Protein AF-A0A2V6AB63-F1 (afdb_monomer_lite)

Foldseek 3Di:
DPDLLLVLVVVVQVAWDDDQQWIWHADPQAIKIFGVVCPPPPQAAEAEFLVVLLVQLQAFQVRDGDPPLNPSGRHHRHMYGYRDSVSVVSNSCSSPPPCSVVVSCVSVVNPPPPPPVVVVVPPPPDPDD

Sequence (129 aa):
MPNSIGRILEGTLTGPFYFGQILVRKTDDGLVLCHRDDHARKDLQTCRNAEEAVEIAKYDDAGNYRPLKTAPNVRRGWRLTLKTLEELKRALDYFYPGRLAVFAAWKSGKLQTTPLRETLDRQSGSMML

Secondary structure (DSSP, 8-state):
---HHHHHHHHHTTS-EEETTEEEEEETTEEEEEEGGGTT-S--EEE-STTHHHHHHHB-TTS-B-S-TTSS----SEEEEESSHHHHHHHHHHHSTTHHHHHHHHHTT------GGGTGGG-------

Radius of gyration: 17.45 Å; chains: 1; bounding box: 32×50×47 Å

Structure (mmCIF, N/CA/C/O backbone):
data_AF-A0A2V6AB63-F1
#
_entry.id   AF-A0A2V6AB63-F1
#
loop_
_atom_site.group_PDB
_atom_site.id
_atom_site.type_symbol
_atom_site.label_atom_id
_atom_site.label_alt_id
_atom_site.label_comp_id
_atom_site.label_asym_id
_atom_site.label_entity_id
_atom_site.label_seq_id
_atom_site.pdbx_PDB_ins_code
_atom_site.Cartn_x
_atom_site.Cartn_y
_atom_site.Cartn_z
_atom_site.occupancy
_atom_site.B_iso_or_equiv
_atom_site.auth_seq_id
_atom_site.auth_comp_id
_atom_site.auth_asym_id
_atom_site.auth_atom_id
_atom_site.pdbx_PDB_model_num
ATOM 1 N N . MET A 1 1 ? -4.955 16.578 17.740 1.00 40.66 1 MET A N 1
ATOM 2 C CA . MET A 1 1 ? -6.154 16.209 16.953 1.00 40.66 1 MET A CA 1
ATOM 3 C C . MET A 1 1 ? -5.687 15.502 15.692 1.00 40.66 1 MET A C 1
ATOM 5 O O . MET A 1 1 ? -4.763 16.024 15.080 1.00 40.66 1 MET A O 1
ATOM 9 N N . PRO A 1 2 ? -6.217 14.328 15.312 1.00 50.28 2 PRO A N 1
ATOM 10 C CA . PRO A 1 2 ? -5.787 13.693 14.073 1.00 50.28 2 PRO A CA 1
ATOM 11 C C . PRO A 1 2 ? -6.178 14.589 12.889 1.00 50.28 2 PRO A C 1
ATOM 13 O O . PRO A 1 2 ? -7.348 14.934 12.730 1.00 50.28 2 PRO A O 1
ATOM 16 N N . ASN A 1 3 ? -5.191 14.984 12.074 1.00 66.06 3 ASN A N 1
ATOM 17 C CA . ASN A 1 3 ? -5.410 15.686 10.804 1.00 66.06 3 ASN A CA 1
ATOM 18 C C . ASN A 1 3 ? -6.488 14.955 9.988 1.00 66.06 3 ASN A C 1
ATOM 20 O O . ASN A 1 3 ? -6.536 13.725 10.019 1.00 66.06 3 ASN A O 1
ATOM 24 N N . SER A 1 4 ? -7.312 15.677 9.219 1.00 76.56 4 SER A N 1
ATOM 25 C CA . SER A 1 4 ? -8.462 15.132 8.467 1.00 76.56 4 SER A CA 1
ATOM 26 C C . SER A 1 4 ? -8.155 13.855 7.664 1.00 76.56 4 SER A C 1
ATOM 28 O O . SER A 1 4 ? -9.011 12.985 7.531 1.00 76.56 4 SER A O 1
ATOM 30 N N . ILE A 1 5 ? -6.914 13.701 7.189 1.00 79.06 5 ILE A N 1
ATOM 31 C CA . ILE A 1 5 ? -6.410 12.510 6.484 1.00 79.06 5 ILE A CA 1
ATOM 32 C C . ILE A 1 5 ? -6.399 11.261 7.381 1.00 79.06 5 ILE A C 1
ATOM 34 O O . ILE A 1 5 ? -6.774 10.183 6.932 1.00 79.06 5 ILE A O 1
ATOM 38 N N . GLY A 1 6 ? -5.997 11.386 8.650 1.00 81.62 6 GLY A N 1
ATOM 39 C CA . GLY A 1 6 ? -5.964 10.269 9.598 1.00 81.62 6 GLY A CA 1
ATOM 40 C C . GLY A 1 6 ? -7.342 9.658 9.815 1.00 81.62 6 GLY A C 1
ATOM 41 O O . GLY A 1 6 ? -7.503 8.454 9.662 1.00 81.62 6 GLY A O 1
ATOM 42 N N . ARG A 1 7 ? -8.355 10.497 10.040 1.00 83.19 7 ARG A N 1
ATOM 43 C CA . ARG A 1 7 ? -9.740 10.043 10.218 1.00 83.19 7 ARG A CA 1
ATOM 44 C C . ARG A 1 7 ? -10.290 9.326 8.978 1.00 83.19 7 ARG A C 1
ATOM 46 O O . ARG A 1 7 ? -11.042 8.365 9.101 1.00 83.19 7 ARG A O 1
ATOM 53 N N . ILE A 1 8 ? -9.905 9.772 7.780 1.00 83.31 8 ILE A N 1
ATOM 54 C CA . ILE A 1 8 ? -10.305 9.124 6.520 1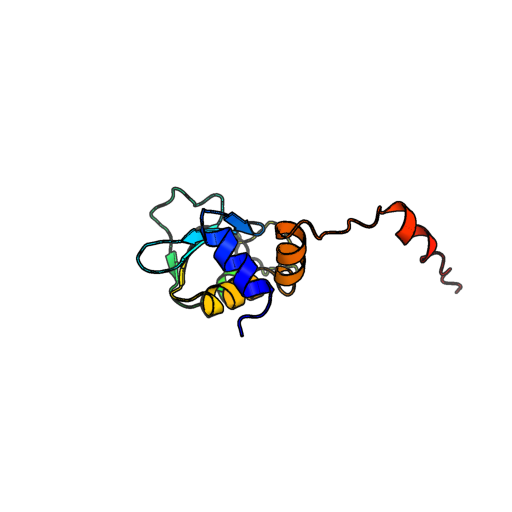.00 83.31 8 ILE A CA 1
ATOM 55 C C . ILE A 1 8 ? -9.629 7.759 6.369 1.00 83.31 8 ILE A C 1
ATOM 57 O O . ILE A 1 8 ? -10.284 6.793 5.977 1.00 83.31 8 ILE A O 1
ATOM 61 N N . LEU A 1 9 ? -8.340 7.657 6.702 1.00 82.94 9 LEU A N 1
ATOM 62 C CA . LEU A 1 9 ? -7.633 6.377 6.689 1.00 82.94 9 LEU A CA 1
ATOM 63 C C . LEU A 1 9 ? -8.232 5.402 7.708 1.00 82.94 9 LEU A C 1
ATOM 65 O O . LEU A 1 9 ? -8.508 4.265 7.345 1.00 82.94 9 LEU A O 1
ATOM 69 N N . GLU A 1 10 ? -8.518 5.848 8.933 1.00 84.12 10 GLU A N 1
ATOM 70 C CA . GLU A 1 10 ? -9.205 5.031 9.945 1.00 84.12 10 GLU A CA 1
ATOM 71 C C . GLU A 1 10 ? -10.563 4.526 9.456 1.00 84.12 10 GLU A C 1
ATOM 73 O O . GLU A 1 10 ? -10.848 3.337 9.573 1.00 84.12 10 GLU A O 1
ATOM 78 N N . GLY A 1 11 ? -11.374 5.396 8.846 1.00 82.81 11 GLY A N 1
ATOM 79 C CA . GLY A 1 11 ? -12.656 4.995 8.264 1.00 82.81 11 GLY A CA 1
ATOM 80 C C . GLY A 1 11 ? -12.504 3.995 7.112 1.00 82.81 11 GLY A C 1
ATOM 81 O O . GLY A 1 11 ? -13.314 3.080 6.971 1.00 82.81 11 GLY A O 1
ATOM 82 N N . THR A 1 12 ? -11.441 4.120 6.314 1.00 82.31 12 THR A N 1
ATOM 83 C CA . THR A 1 12 ? -11.158 3.203 5.197 1.00 82.31 12 THR A CA 1
ATOM 84 C C . THR A 1 12 ? -10.655 1.839 5.690 1.00 82.31 12 THR A C 1
ATOM 86 O O . THR A 1 12 ? -10.920 0.827 5.050 1.00 82.31 12 THR A O 1
ATOM 89 N N . LEU A 1 13 ? -9.999 1.787 6.854 1.00 86.19 13 LEU A N 1
ATOM 90 C CA . LEU A 1 13 ? -9.503 0.561 7.495 1.00 86.19 13 LEU A CA 1
ATOM 91 C C . LEU A 1 13 ? -10.603 -0.329 8.103 1.00 86.19 13 LEU A C 1
ATOM 93 O O . LEU A 1 13 ? -10.292 -1.341 8.731 1.00 86.19 13 LEU A O 1
ATOM 97 N N . THR A 1 14 ? -11.878 0.014 7.903 1.00 85.19 14 THR A N 1
ATOM 98 C CA . THR A 1 14 ? -13.016 -0.893 8.140 1.00 85.19 14 THR A CA 1
ATOM 99 C C . THR A 1 14 ? -12.991 -2.111 7.212 1.00 85.19 14 THR A C 1
ATOM 101 O O . THR A 1 14 ? -13.558 -3.147 7.547 1.00 85.19 14 THR A O 1
ATOM 104 N N . GLY A 1 15 ? -12.287 -2.017 6.080 1.00 86.69 15 GLY A N 1
ATOM 105 C CA . GLY A 1 15 ? -12.029 -3.125 5.169 1.00 86.69 15 GLY A CA 1
ATOM 106 C C . GLY A 1 15 ? -10.666 -3.009 4.475 1.00 86.69 15 GLY A C 1
ATOM 107 O O . GLY A 1 15 ? -9.935 -2.035 4.674 1.00 86.69 15 GLY A O 1
ATOM 108 N N . PRO A 1 16 ? -10.290 -4.008 3.657 1.00 90.94 16 PRO A N 1
ATOM 109 C CA . PRO A 1 16 ? -9.121 -3.900 2.796 1.00 90.94 16 PRO A CA 1
ATOM 110 C C . PRO A 1 16 ? -9.314 -2.774 1.775 1.00 90.94 16 PRO A C 1
ATOM 112 O O . PRO A 1 16 ? -10.396 -2.619 1.205 1.00 90.94 16 PRO A O 1
ATOM 115 N N . PHE A 1 17 ? -8.259 -2.014 1.490 1.00 91.81 17 PHE A N 1
ATOM 116 C CA . PHE A 1 17 ? -8.296 -1.001 0.437 1.00 91.81 17 PHE A CA 1
ATOM 117 C C . PHE A 1 17 ? -7.008 -0.964 -0.373 1.00 91.81 17 PHE A C 1
ATOM 119 O O . PHE A 1 17 ? -5.952 -1.410 0.071 1.00 91.81 17 PHE A O 1
ATOM 126 N N . TYR A 1 18 ? -7.109 -0.389 -1.569 1.00 91.69 18 TYR A N 1
ATOM 127 C CA . TYR A 1 18 ? -5.981 -0.204 -2.468 1.00 91.69 18 TYR A CA 1
ATOM 128 C C . TYR A 1 18 ? -5.561 1.260 -2.528 1.00 91.69 18 TYR A C 1
ATOM 130 O O . TYR A 1 18 ? -6.399 2.165 -2.582 1.00 91.69 18 TYR A O 1
ATOM 138 N N . PHE A 1 19 ? -4.253 1.474 -2.572 1.00 90.81 19 PHE A N 1
ATOM 139 C CA . PHE A 1 19 ? -3.619 2.758 -2.820 1.00 90.81 19 PHE A CA 1
ATOM 140 C C . PHE A 1 19 ? -2.564 2.556 -3.909 1.00 90.81 19 PHE A C 1
ATOM 142 O O . PHE A 1 19 ? -1.472 2.049 -3.657 1.00 90.81 19 PHE A O 1
ATOM 149 N N . GLY A 1 20 ? -2.934 2.857 -5.156 1.00 90.44 20 GLY A N 1
ATOM 150 C CA . GLY A 1 20 ? -2.128 2.486 -6.319 1.00 90.44 20 GLY A CA 1
ATOM 151 C C . GLY A 1 20 ? -1.963 0.966 -6.420 1.00 90.44 20 GLY A C 1
ATOM 152 O O . GLY A 1 20 ? -2.944 0.231 -6.538 1.00 90.44 20 GLY A O 1
ATOM 153 N N . GLN A 1 21 ? -0.717 0.495 -6.369 1.00 94.31 21 GLN A N 1
ATOM 154 C CA . GLN A 1 21 ? -0.379 -0.932 -6.379 1.00 94.31 21 GLN A CA 1
ATOM 155 C C . GLN A 1 21 ? -0.330 -1.567 -4.988 1.00 94.31 21 GLN A C 1
ATOM 157 O O . GLN A 1 21 ? -0.063 -2.761 -4.881 1.00 94.31 21 GLN A O 1
ATOM 162 N N . ILE A 1 22 ? -0.578 -0.800 -3.927 1.00 95.75 22 ILE A N 1
ATOM 163 C CA . ILE A 1 22 ? -0.454 -1.281 -2.554 1.00 95.75 22 ILE A CA 1
ATOM 164 C C . ILE A 1 22 ? -1.820 -1.696 -2.026 1.00 95.75 22 ILE A C 1
ATOM 166 O O . ILE A 1 22 ? -2.754 -0.893 -2.007 1.00 95.75 22 ILE A O 1
ATOM 170 N N . LEU A 1 23 ? -1.932 -2.944 -1.583 1.00 95.69 23 LEU A N 1
ATOM 171 C CA . LEU A 1 23 ? -3.056 -3.431 -0.793 1.00 95.69 23 LEU A CA 1
ATOM 172 C C . LEU A 1 23 ? -2.753 -3.186 0.683 1.00 95.69 23 LEU A C 1
ATOM 174 O O . LEU A 1 23 ? -1.731 -3.650 1.184 1.00 95.69 23 LEU A O 1
ATOM 178 N N . VAL A 1 24 ? -3.662 -2.505 1.374 1.00 95.56 24 VAL A N 1
ATOM 179 C CA . VAL A 1 24 ? -3.601 -2.243 2.814 1.00 95.56 24 VAL A CA 1
ATOM 180 C C . VAL A 1 24 ? -4.706 -3.025 3.514 1.00 95.56 24 VAL A C 1
ATOM 182 O O . VAL A 1 24 ? -5.864 -3.005 3.089 1.00 95.56 24 VAL A O 1
ATOM 185 N N . ARG A 1 25 ? -4.354 -3.715 4.600 1.00 94.00 25 ARG A N 1
ATOM 186 C CA . ARG A 1 25 ? -5.271 -4.524 5.407 1.00 94.00 25 ARG A CA 1
ATOM 187 C C . ARG A 1 25 ? -5.053 -4.262 6.886 1.00 94.00 25 ARG A C 1
ATOM 189 O O . ARG A 1 25 ? -3.914 -4.207 7.339 1.00 94.00 25 ARG A O 1
ATOM 196 N N . LYS A 1 26 ? -6.145 -4.175 7.640 1.00 93.56 26 LYS A N 1
ATOM 197 C CA . LYS A 1 26 ? -6.097 -4.246 9.100 1.00 93.56 26 LYS A CA 1
ATOM 198 C C . LYS A 1 26 ? -6.034 -5.706 9.543 1.00 93.56 26 LYS A C 1
ATOM 200 O O . LYS A 1 26 ? -6.695 -6.561 8.953 1.00 93.56 26 LYS A O 1
ATOM 205 N N . THR A 1 27 ? -5.221 -5.978 10.550 1.00 90.94 27 THR A N 1
ATOM 206 C CA . THR A 1 27 ? -5.120 -7.264 11.244 1.00 90.94 27 THR A CA 1
ATOM 207 C C . THR A 1 27 ? -5.259 -7.031 12.746 1.00 90.94 27 THR A C 1
ATOM 209 O O . THR A 1 27 ? -5.236 -5.886 13.204 1.00 90.94 27 THR A O 1
ATOM 212 N N . ASP A 1 28 ? -5.388 -8.106 13.521 1.00 88.88 28 ASP A N 1
ATOM 213 C CA . ASP A 1 28 ? -5.504 -8.011 14.985 1.00 88.88 28 ASP A CA 1
ATOM 214 C C . ASP A 1 28 ? -4.256 -7.381 15.625 1.00 88.88 28 ASP A C 1
ATOM 216 O O . ASP A 1 28 ? -4.346 -6.693 16.636 1.00 88.88 28 ASP A O 1
ATOM 220 N N . ASP A 1 29 ? -3.098 -7.564 14.986 1.00 89.06 29 ASP A N 1
ATOM 221 C CA . ASP A 1 29 ? -1.788 -7.108 15.461 1.00 89.06 29 ASP A CA 1
ATOM 222 C C . ASP A 1 29 ? -1.261 -5.860 14.709 1.00 89.06 29 ASP A C 1
ATOM 224 O O . ASP A 1 29 ? -0.062 -5.556 14.727 1.00 89.06 29 ASP A O 1
ATOM 228 N N . GLY A 1 30 ? -2.151 -5.144 14.008 1.00 93.19 30 GLY A N 1
ATOM 229 C CA . GLY A 1 30 ? -1.850 -3.869 13.353 1.00 93.19 30 GLY A CA 1
ATOM 230 C C . GLY A 1 30 ? -2.308 -3.781 11.896 1.00 93.19 30 GLY A C 1
ATOM 231 O O . GLY A 1 30 ? -3.489 -3.919 11.571 1.00 93.19 30 GLY A O 1
ATOM 232 N N . LEU A 1 31 ? -1.371 -3.442 11.013 1.00 95.31 31 LEU A N 1
ATOM 233 C CA . LEU A 1 31 ? -1.605 -3.124 9.608 1.00 95.31 31 LEU A CA 1
ATOM 234 C C . LEU A 1 31 ? -0.624 -3.897 8.733 1.00 95.31 31 LEU A C 1
ATOM 236 O O . LEU A 1 31 ? 0.568 -3.965 9.022 1.00 95.31 31 LEU A O 1
ATOM 240 N N . VAL A 1 32 ? -1.120 -4.459 7.638 1.00 95.88 32 VAL A N 1
ATOM 241 C CA . VAL A 1 32 ? -0.314 -5.212 6.676 1.00 95.88 32 VAL A CA 1
ATOM 242 C C . VAL A 1 32 ? -0.470 -4.601 5.295 1.00 95.88 32 VAL A C 1
ATOM 244 O O . VAL A 1 32 ? -1.587 -4.397 4.815 1.00 95.88 32 VAL A O 1
ATOM 247 N N . LEU A 1 33 ? 0.666 -4.326 4.662 1.00 96.75 33 LEU A N 1
ATOM 248 C CA . LEU A 1 33 ? 0.771 -3.843 3.297 1.00 96.75 33 LEU A CA 1
ATOM 249 C C . LEU A 1 33 ? 1.484 -4.888 2.440 1.00 96.75 33 LEU A C 1
ATOM 251 O O . LEU A 1 33 ? 2.437 -5.528 2.882 1.00 96.75 33 LEU A O 1
ATOM 255 N N . CYS A 1 34 ? 1.033 -5.043 1.205 1.00 96.69 34 CYS A N 1
ATOM 256 C CA . CYS A 1 34 ? 1.707 -5.845 0.187 1.00 96.69 34 CYS A CA 1
ATOM 257 C C . CYS A 1 34 ? 1.383 -5.288 -1.199 1.00 96.69 34 CYS A C 1
ATOM 259 O O . CYS A 1 34 ? 0.485 -4.450 -1.349 1.00 96.69 34 CYS A O 1
ATOM 261 N N . HIS A 1 35 ? 2.087 -5.762 -2.223 1.00 95.88 35 HIS A N 1
ATOM 262 C CA . HIS A 1 35 ? 1.657 -5.514 -3.591 1.00 95.88 35 HIS A CA 1
ATOM 263 C C . HIS A 1 35 ? 0.274 -6.154 -3.821 1.00 95.88 35 HIS A C 1
ATOM 265 O O . HIS A 1 35 ? 0.008 -7.262 -3.357 1.00 95.88 35 HIS A O 1
ATOM 271 N N . ARG A 1 36 ? -0.623 -5.483 -4.551 1.00 94.94 36 ARG A N 1
ATOM 272 C CA . ARG A 1 36 ? -2.002 -5.954 -4.798 1.00 94.94 36 ARG A CA 1
ATOM 273 C C . ARG A 1 36 ? -2.066 -7.357 -5.419 1.00 94.94 36 ARG A C 1
ATOM 275 O O . ARG A 1 36 ? -2.956 -8.140 -5.100 1.00 94.94 36 ARG A O 1
ATOM 282 N N . ASP A 1 37 ? -1.081 -7.677 -6.254 1.00 94.31 37 ASP A N 1
ATOM 283 C CA . ASP A 1 37 ? -0.975 -8.973 -6.937 1.00 94.31 37 ASP A CA 1
ATOM 284 C C . ASP A 1 37 ? -0.398 -10.077 -6.023 1.00 94.31 37 ASP A C 1
ATOM 286 O O . ASP A 1 37 ? -0.517 -11.253 -6.342 1.00 94.31 37 ASP A O 1
ATOM 290 N N . ASP A 1 38 ? 0.158 -9.727 -4.856 1.00 94.62 38 ASP A N 1
ATOM 291 C CA . ASP A 1 38 ? 0.736 -10.670 -3.885 1.00 94.62 38 ASP A CA 1
ATOM 292 C C . ASP A 1 38 ? -0.228 -11.030 -2.740 1.00 94.62 38 ASP A C 1
ATOM 294 O O . ASP A 1 38 ? 0.160 -11.708 -1.789 1.00 94.62 38 ASP A O 1
ATOM 298 N N . HIS A 1 39 ? -1.497 -10.609 -2.803 1.00 90.62 39 HIS A N 1
ATOM 299 C CA . HIS A 1 39 ? -2.450 -10.744 -1.690 1.00 90.62 39 HIS A CA 1
ATOM 300 C C . HIS A 1 39 ? -2.632 -12.184 -1.163 1.00 90.62 39 HIS A C 1
ATOM 302 O O . HIS A 1 39 ? -3.002 -12.362 -0.001 1.00 90.62 39 HIS A O 1
ATOM 308 N N . ALA A 1 40 ? -2.388 -13.198 -2.002 1.00 89.88 40 ALA A N 1
ATOM 309 C CA . ALA A 1 40 ? -2.491 -14.618 -1.663 1.00 89.88 40 ALA A CA 1
ATOM 310 C C . ALA A 1 40 ? -1.129 -15.308 -1.434 1.00 89.88 40 ALA A C 1
ATOM 312 O O . ALA A 1 40 ? -1.102 -16.458 -0.986 1.00 89.88 40 ALA A O 1
ATOM 313 N N . ARG A 1 41 ? 0.002 -14.638 -1.710 1.00 92.50 41 ARG A N 1
ATOM 314 C CA . ARG A 1 41 ? 1.340 -15.214 -1.498 1.00 92.50 41 ARG A CA 1
ATOM 315 C C . ARG A 1 41 ? 1.675 -15.310 -0.012 1.00 92.50 41 ARG A C 1
ATOM 317 O O . ARG A 1 41 ? 1.352 -14.435 0.799 1.00 92.50 41 ARG A O 1
ATOM 324 N N . LYS A 1 42 ? 2.363 -16.397 0.340 1.00 89.31 42 LYS A N 1
ATOM 325 C CA . LYS A 1 42 ? 2.831 -16.687 1.708 1.00 89.31 42 LYS A CA 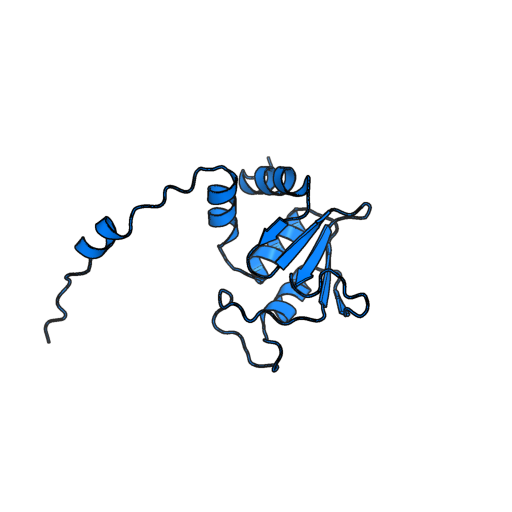1
ATOM 326 C C . LYS A 1 42 ? 4.347 -16.551 1.852 1.00 89.31 42 LYS A C 1
ATOM 328 O O . LYS A 1 42 ? 4.838 -16.367 2.957 1.00 89.31 42 LYS A O 1
ATOM 333 N N . ASP A 1 43 ? 5.063 -16.591 0.741 1.00 93.00 43 ASP A N 1
ATOM 334 C CA . ASP A 1 43 ? 6.515 -16.541 0.594 1.00 93.00 43 ASP A CA 1
ATOM 335 C C . ASP A 1 43 ? 7.005 -15.108 0.318 1.00 93.00 43 ASP A C 1
ATOM 337 O O . ASP A 1 43 ? 7.695 -14.836 -0.660 1.00 93.00 43 ASP A O 1
ATOM 341 N N . LEU A 1 44 ? 6.594 -14.164 1.170 1.00 94.06 44 LEU A N 1
ATOM 342 C CA . LEU A 1 44 ? 6.938 -12.747 1.034 1.00 94.06 44 LEU A CA 1
ATOM 343 C C . LEU A 1 44 ? 8.016 -12.348 2.043 1.00 94.06 44 LEU A C 1
ATOM 345 O O . LEU A 1 44 ? 7.931 -12.699 3.224 1.00 94.06 44 LEU A O 1
ATOM 349 N N . GLN A 1 45 ? 8.986 -11.546 1.603 1.00 93.88 45 GLN A N 1
ATOM 350 C CA . GLN A 1 45 ? 9.954 -10.926 2.502 1.00 93.88 45 GLN A CA 1
ATOM 351 C C . GLN A 1 45 ? 9.217 -10.006 3.480 1.00 93.88 45 GLN A C 1
ATOM 353 O O . GLN A 1 45 ? 8.488 -9.106 3.064 1.00 93.88 45 GLN A O 1
ATOM 358 N N . THR A 1 46 ? 9.395 -10.240 4.781 1.00 94.06 46 THR A N 1
ATOM 359 C CA . THR A 1 46 ? 8.709 -9.468 5.822 1.00 94.06 46 THR A CA 1
ATOM 360 C C . THR A 1 46 ? 9.555 -8.280 6.261 1.00 94.06 46 THR A C 1
ATOM 362 O O . THR A 1 46 ? 10.631 -8.462 6.822 1.00 94.06 46 THR A O 1
ATOM 365 N N . CYS A 1 47 ? 9.014 -7.087 6.055 1.00 94.50 47 CYS A N 1
ATOM 366 C CA . CYS A 1 47 ? 9.511 -5.806 6.540 1.00 94.50 47 CYS A CA 1
ATOM 367 C C . CYS A 1 47 ? 8.655 -5.359 7.730 1.00 94.50 47 CYS A C 1
ATOM 369 O O . CYS A 1 47 ? 7.447 -5.617 7.759 1.00 94.50 47 CYS A O 1
ATOM 371 N N . ARG A 1 48 ? 9.257 -4.703 8.721 1.00 93.25 48 ARG A N 1
ATOM 372 C CA . ARG A 1 48 ? 8.595 -4.383 10.001 1.00 93.25 48 ARG A CA 1
ATOM 373 C C . ARG A 1 48 ? 8.618 -2.906 10.372 1.00 93.25 48 ARG A C 1
ATOM 375 O O . ARG A 1 48 ? 8.009 -2.546 11.373 1.00 93.25 48 ARG A O 1
ATOM 382 N N . ASN A 1 49 ? 9.303 -2.065 9.605 1.00 91.19 49 ASN A N 1
ATOM 383 C CA . ASN A 1 49 ? 9.346 -0.624 9.844 1.00 91.19 49 ASN A CA 1
ATOM 384 C C . ASN A 1 49 ? 8.895 0.161 8.603 1.00 91.19 49 ASN A C 1
ATOM 386 O O . ASN A 1 49 ? 8.981 -0.317 7.472 1.00 91.19 49 ASN A O 1
ATOM 390 N N . ALA A 1 50 ? 8.370 1.367 8.809 1.00 91.88 50 ALA A N 1
ATOM 391 C CA . ALA A 1 50 ? 7.865 2.184 7.709 1.00 91.88 50 ALA A CA 1
ATOM 392 C C . ALA A 1 50 ? 8.986 2.607 6.746 1.00 91.88 50 ALA A C 1
ATOM 394 O O . ALA A 1 50 ? 8.744 2.766 5.553 1.00 91.88 50 ALA A O 1
ATOM 395 N N . GLU A 1 51 ? 10.206 2.762 7.249 1.00 92.81 51 GLU A N 1
ATOM 396 C CA . GLU A 1 51 ? 11.389 3.208 6.517 1.00 92.81 51 GLU A CA 1
ATOM 397 C C . GLU A 1 51 ? 11.837 2.186 5.457 1.00 92.81 51 GLU A C 1
ATOM 399 O O . GLU A 1 51 ? 12.311 2.569 4.390 1.00 92.81 51 GLU A O 1
ATOM 404 N N . GLU A 1 52 ? 11.590 0.892 5.670 1.00 92.00 52 GLU A N 1
ATOM 405 C CA . GLU A 1 52 ? 11.806 -0.172 4.684 1.00 92.00 52 GLU A CA 1
ATOM 406 C C . GLU A 1 52 ? 10.952 0.032 3.420 1.00 92.00 52 GLU A C 1
ATOM 408 O O . GLU A 1 52 ? 11.332 -0.423 2.337 1.00 92.00 52 GLU A O 1
ATOM 413 N N . ALA A 1 53 ? 9.843 0.780 3.505 1.00 91.62 53 ALA A N 1
ATOM 414 C CA . ALA A 1 53 ? 9.067 1.173 2.331 1.00 91.62 53 ALA A CA 1
ATOM 415 C C . ALA A 1 53 ? 9.882 2.027 1.348 1.00 91.62 53 ALA A C 1
ATOM 417 O O . ALA A 1 53 ? 9.629 1.955 0.146 1.00 91.62 53 ALA A O 1
ATOM 418 N N . VAL A 1 54 ? 10.881 2.786 1.819 1.00 89.94 54 VAL A N 1
ATOM 419 C CA . VAL A 1 54 ? 11.778 3.572 0.955 1.00 89.94 54 VAL A CA 1
ATOM 420 C C . VAL A 1 54 ? 12.548 2.648 0.021 1.00 89.94 54 VAL A C 1
ATOM 422 O O . VAL A 1 54 ? 12.536 2.855 -1.192 1.00 89.94 54 VAL A O 1
ATOM 425 N N . GLU A 1 55 ? 13.157 1.593 0.565 1.00 88.56 55 GLU A N 1
ATOM 426 C CA . GLU A 1 55 ? 13.921 0.622 -0.223 1.00 88.56 55 GLU A CA 1
ATOM 427 C C . GLU A 1 55 ? 13.010 -0.205 -1.136 1.00 88.56 55 GLU A C 1
ATOM 429 O O . GLU A 1 55 ? 13.376 -0.497 -2.275 1.00 88.56 55 GLU A O 1
ATOM 434 N N . ILE A 1 56 ? 11.782 -0.507 -0.698 1.00 91.06 56 ILE A N 1
ATOM 435 C CA . ILE A 1 56 ? 10.785 -1.154 -1.559 1.00 91.06 56 ILE A CA 1
ATOM 436 C C . ILE A 1 56 ? 10.373 -0.245 -2.722 1.00 91.06 56 ILE A C 1
ATOM 438 O O . ILE A 1 56 ? 10.266 -0.699 -3.858 1.00 91.06 56 ILE A O 1
ATOM 442 N N . ALA A 1 57 ? 10.160 1.043 -2.469 1.00 89.94 57 ALA A N 1
ATOM 443 C CA . ALA A 1 57 ? 9.768 2.002 -3.492 1.00 89.94 57 ALA A CA 1
ATOM 444 C C . ALA A 1 57 ? 10.930 2.379 -4.427 1.00 89.94 57 ALA A C 1
ATOM 446 O O . ALA A 1 57 ? 10.695 2.963 -5.493 1.00 89.94 57 ALA A O 1
ATOM 447 N N . LYS A 1 58 ? 12.179 2.100 -4.035 1.00 89.94 58 LYS A N 1
ATOM 448 C CA . LYS A 1 58 ? 13.401 2.516 -4.730 1.00 89.94 58 LYS A CA 1
ATOM 449 C C . LYS A 1 58 ? 13.589 1.836 -6.077 1.00 89.94 58 LYS A C 1
ATOM 451 O O . LYS A 1 58 ? 13.892 2.540 -7.039 1.00 89.94 58 LYS A O 1
ATOM 456 N N . TYR A 1 59 ? 13.346 0.532 -6.139 1.00 88.88 59 TYR A N 1
ATOM 457 C CA . TYR A 1 59 ? 13.613 -0.303 -7.308 1.00 88.88 59 TYR A CA 1
ATOM 458 C C . TYR A 1 59 ? 12.351 -1.018 -7.805 1.00 88.88 59 TYR A C 1
ATOM 460 O O . TYR A 1 59 ? 11.406 -1.222 -7.041 1.00 88.88 59 TYR A O 1
ATOM 468 N N . ASP A 1 60 ? 12.319 -1.357 -9.092 1.00 89.19 60 ASP A N 1
ATOM 469 C CA . ASP A 1 60 ? 11.300 -2.234 -9.677 1.00 89.19 60 ASP A CA 1
ATOM 470 C C . ASP A 1 60 ? 11.683 -3.723 -9.551 1.00 89.19 60 ASP A C 1
ATOM 472 O O . ASP A 1 6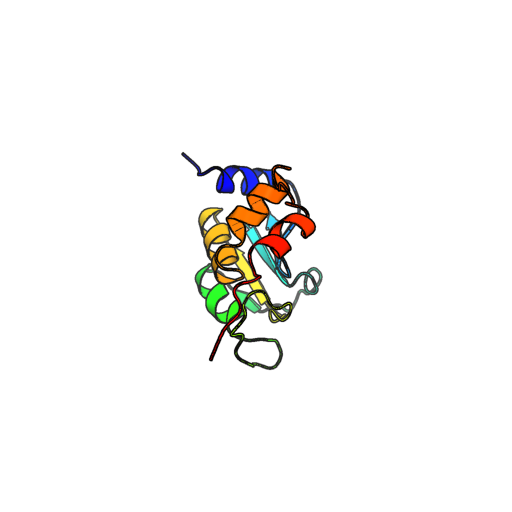0 ? 12.695 -4.068 -8.936 1.00 89.19 60 ASP A O 1
ATOM 476 N N . ASP A 1 61 ? 10.860 -4.613 -10.113 1.00 87.69 61 ASP A N 1
ATOM 477 C CA . ASP A 1 61 ? 11.097 -6.067 -10.092 1.00 87.69 61 ASP A CA 1
ATOM 478 C C . ASP A 1 61 ? 12.380 -6.493 -10.826 1.00 87.69 61 ASP A C 1
ATOM 480 O O . ASP A 1 61 ? 12.947 -7.536 -10.507 1.00 87.69 61 ASP A O 1
ATOM 484 N N . ALA A 1 62 ? 12.860 -5.698 -11.785 1.00 87.50 62 ALA A N 1
ATOM 485 C CA . ALA A 1 62 ? 14.105 -5.954 -12.505 1.00 87.50 62 ALA A CA 1
ATOM 486 C C . ALA A 1 62 ? 15.330 -5.338 -11.799 1.00 87.50 62 ALA A C 1
ATOM 488 O O . ALA A 1 62 ? 16.449 -5.452 -12.295 1.00 87.50 62 ALA A O 1
ATOM 489 N N . GLY A 1 63 ? 15.136 -4.691 -10.643 1.00 86.75 63 GLY A N 1
ATOM 490 C CA . GLY A 1 63 ? 16.192 -4.003 -9.903 1.00 86.75 63 GLY A CA 1
ATOM 491 C C . GLY A 1 63 ? 16.538 -2.619 -10.456 1.00 86.75 63 GLY A C 1
ATOM 492 O O . GLY A 1 63 ? 17.484 -1.995 -9.974 1.00 86.75 63 GLY A O 1
ATOM 493 N N . ASN A 1 64 ? 15.782 -2.097 -11.427 1.00 89.00 64 ASN A N 1
ATOM 494 C CA . ASN A 1 64 ? 16.024 -0.761 -11.961 1.00 89.00 64 ASN A CA 1
ATOM 495 C C . ASN A 1 64 ? 15.533 0.297 -10.980 1.00 89.00 64 ASN A C 1
ATOM 497 O O . ASN A 1 64 ? 14.462 0.175 -10.379 1.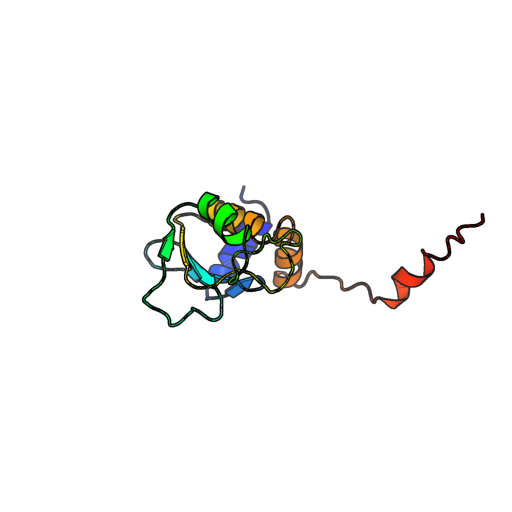00 89.00 64 ASN A O 1
ATOM 501 N N . TYR A 1 65 ? 16.298 1.379 -10.843 1.00 88.56 65 TYR A N 1
ATOM 502 C CA . TYR A 1 65 ? 15.872 2.512 -10.035 1.00 88.56 65 TYR A CA 1
ATOM 503 C C . TYR A 1 65 ? 14.584 3.122 -10.600 1.00 88.56 65 TYR A C 1
ATOM 505 O O . TYR A 1 65 ? 14.458 3.346 -11.802 1.00 88.56 65 TYR A O 1
ATOM 513 N N . ARG A 1 66 ? 13.633 3.428 -9.715 1.00 89.62 66 ARG A N 1
ATOM 514 C CA . ARG A 1 66 ? 12.355 4.065 -10.047 1.00 89.62 66 ARG A CA 1
ATOM 515 C C . ARG A 1 66 ? 12.456 5.577 -9.826 1.00 89.62 66 ARG A C 1
ATOM 517 O O . ARG A 1 66 ? 12.195 6.016 -8.699 1.00 89.62 66 ARG A O 1
ATOM 524 N N . PRO A 1 67 ? 12.784 6.392 -10.849 1.00 84.56 67 PRO A N 1
ATOM 525 C CA . PRO A 1 67 ? 12.775 7.848 -10.711 1.00 84.56 67 PRO A CA 1
ATOM 526 C C . PRO A 1 67 ? 11.351 8.374 -10.501 1.00 84.56 67 PRO A C 1
ATOM 528 O O . PRO A 1 67 ? 11.134 9.289 -9.712 1.00 84.56 67 PRO A O 1
ATOM 531 N N . LEU A 1 68 ? 10.363 7.746 -11.148 1.00 85.25 68 LEU A N 1
ATOM 532 C CA . LEU A 1 68 ? 8.957 8.108 -11.029 1.00 85.25 68 LEU A CA 1
ATOM 533 C C . LEU A 1 68 ? 8.220 7.135 -10.104 1.00 85.25 68 LEU A C 1
ATOM 535 O O . LEU A 1 68 ? 7.808 6.052 -10.515 1.00 85.25 68 LEU A O 1
ATOM 539 N N . LYS A 1 69 ? 7.997 7.538 -8.850 1.00 85.19 69 LYS A N 1
ATOM 54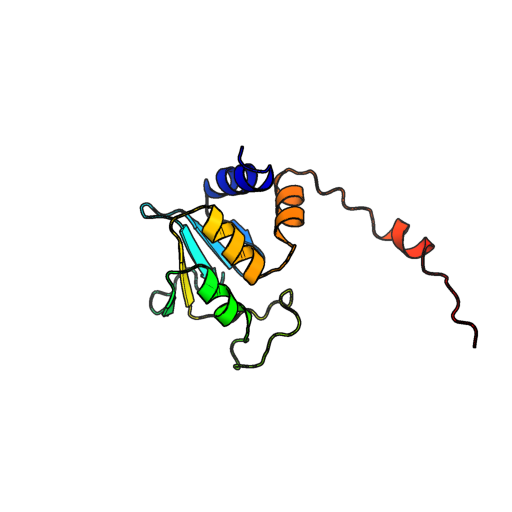0 C CA . LYS A 1 69 ? 7.325 6.689 -7.848 1.00 85.19 69 LYS A CA 1
ATOM 541 C C . LYS A 1 69 ? 5.856 6.403 -8.153 1.00 85.19 69 LYS A C 1
ATOM 543 O O . LYS A 1 69 ? 5.331 5.396 -7.694 1.00 85.19 69 LYS A O 1
ATOM 548 N N . THR A 1 70 ? 5.210 7.234 -8.968 1.00 82.44 70 THR A N 1
ATOM 549 C CA . THR A 1 70 ? 3.824 7.026 -9.411 1.00 82.44 70 THR A CA 1
ATOM 550 C C . THR A 1 70 ? 3.688 6.062 -10.587 1.00 82.44 70 THR A C 1
ATOM 552 O O . THR A 1 70 ? 2.561 5.725 -10.941 1.00 82.44 70 THR A O 1
ATOM 555 N N . ALA A 1 71 ? 4.790 5.621 -11.203 1.00 83.25 71 ALA A N 1
ATOM 556 C CA . ALA A 1 71 ? 4.730 4.609 -12.252 1.00 83.25 71 ALA A CA 1
ATOM 557 C C . ALA A 1 71 ? 4.241 3.263 -11.675 1.00 83.25 71 ALA A C 1
ATOM 559 O O . ALA A 1 71 ? 4.596 2.928 -10.536 1.00 83.25 71 ALA A O 1
ATOM 560 N N . PRO A 1 72 ? 3.443 2.482 -12.432 1.00 87.06 72 PRO A N 1
ATOM 561 C CA . PRO A 1 72 ? 2.842 1.232 -11.973 1.00 87.06 72 PRO A CA 1
ATOM 562 C C . PRO A 1 72 ? 3.838 0.054 -12.002 1.00 87.06 72 PRO A C 1
ATOM 564 O O . PRO A 1 72 ? 3.552 -1.014 -12.535 1.00 87.06 72 PRO A O 1
ATOM 567 N N . ASN A 1 73 ? 5.027 0.253 -11.441 1.00 88.62 73 ASN A N 1
ATOM 568 C CA . ASN A 1 73 ? 6.139 -0.696 -11.421 1.00 88.62 73 ASN A CA 1
ATOM 569 C C . ASN A 1 73 ? 6.741 -0.855 -10.014 1.00 88.62 73 ASN A C 1
ATOM 571 O O . ASN A 1 73 ? 7.949 -1.028 -9.868 1.00 88.62 73 ASN A O 1
ATOM 575 N N . VAL A 1 74 ? 5.924 -0.731 -8.964 1.00 90.75 74 VAL A N 1
ATOM 576 C CA . VAL A 1 74 ? 6.353 -1.111 -7.612 1.00 90.75 74 VAL A CA 1
ATOM 577 C C . VAL A 1 74 ? 6.672 -2.604 -7.608 1.00 90.75 74 VAL A C 1
ATOM 579 O O . VAL A 1 74 ? 5.856 -3.400 -8.070 1.00 90.75 74 VAL A O 1
ATOM 582 N N . ARG A 1 75 ? 7.844 -2.971 -7.078 1.00 92.81 75 ARG A N 1
ATOM 583 C CA . ARG A 1 75 ? 8.266 -4.371 -6.991 1.00 92.81 75 ARG A CA 1
ATOM 584 C C . ARG A 1 75 ? 7.295 -5.228 -6.172 1.00 92.81 75 ARG A C 1
ATOM 586 O O . ARG A 1 75 ? 6.587 -4.714 -5.304 1.00 92.81 75 ARG A O 1
ATOM 593 N N . ARG A 1 76 ? 7.292 -6.532 -6.413 1.00 93.75 76 ARG A N 1
ATOM 594 C CA . ARG A 1 76 ? 6.508 -7.570 -5.730 1.00 93.75 76 ARG A CA 1
ATOM 595 C C . ARG A 1 76 ? 7.369 -8.317 -4.703 1.00 93.75 76 ARG A C 1
ATOM 597 O O . ARG A 1 76 ? 8.538 -7.997 -4.499 1.00 93.75 76 ARG A O 1
ATOM 604 N N . GLY A 1 77 ? 6.797 -9.308 -4.024 1.00 94.50 77 GLY A N 1
ATOM 605 C CA . GLY A 1 77 ? 7.529 -10.236 -3.154 1.00 94.50 77 GLY A CA 1
ATOM 606 C C . GLY A 1 77 ? 7.777 -9.747 -1.725 1.00 94.50 77 GLY A C 1
ATOM 607 O O . GLY A 1 77 ? 8.564 -10.356 -1.004 1.00 94.50 77 GLY A O 1
ATOM 608 N N . TRP A 1 78 ? 7.109 -8.680 -1.285 1.00 95.62 78 TRP A N 1
ATOM 609 C CA . TRP A 1 78 ? 7.281 -8.111 0.053 1.00 95.62 78 TRP A CA 1
ATOM 610 C C . TRP A 1 78 ? 5.960 -8.003 0.814 1.00 95.62 78 TRP A C 1
ATOM 612 O O . TRP A 1 78 ? 4.870 -7.884 0.248 1.00 95.62 78 TRP A O 1
ATOM 622 N N . ARG A 1 79 ? 6.084 -8.015 2.137 1.00 96.25 79 ARG A N 1
ATOM 623 C CA . ARG A 1 79 ? 5.018 -7.764 3.098 1.00 96.25 79 ARG A CA 1
ATOM 624 C C . ARG A 1 79 ? 5.543 -6.799 4.143 1.00 96.25 79 ARG A C 1
ATOM 626 O O . ARG A 1 79 ? 6.503 -7.117 4.831 1.00 96.25 79 ARG A O 1
ATOM 633 N N . LEU A 1 80 ? 4.889 -5.659 4.299 1.00 96.19 80 LEU A N 1
ATOM 634 C CA . LEU A 1 80 ? 5.233 -4.675 5.314 1.00 96.19 80 LEU A CA 1
ATOM 635 C C . LEU A 1 80 ? 4.200 -4.716 6.443 1.00 96.19 80 LEU A C 1
ATOM 637 O O . LEU A 1 80 ? 3.008 -4.539 6.197 1.00 96.19 80 LEU A O 1
ATOM 641 N N . THR A 1 81 ? 4.649 -4.965 7.669 1.00 96.25 81 THR A N 1
ATOM 642 C CA . THR A 1 81 ? 3.801 -5.018 8.866 1.00 96.25 81 THR A CA 1
ATOM 643 C C . THR A 1 81 ? 4.057 -3.796 9.736 1.00 96.25 81 THR A C 1
ATOM 645 O O . THR A 1 81 ? 5.193 -3.581 10.147 1.00 96.25 81 THR A O 1
ATOM 648 N N . LEU A 1 82 ? 3.016 -3.024 10.035 1.00 95.94 82 LEU A N 1
ATOM 649 C CA . LEU A 1 82 ? 3.077 -1.772 10.793 1.00 95.94 82 LEU A CA 1
ATOM 650 C C . LEU A 1 82 ? 2.126 -1.843 11.991 1.00 95.94 82 LEU A C 1
ATOM 652 O O . LEU A 1 82 ? 1.120 -2.552 11.943 1.00 95.94 82 LEU A O 1
ATOM 656 N N . LYS A 1 83 ? 2.414 -1.104 13.063 1.00 94.44 83 LYS A N 1
ATOM 657 C CA . LYS A 1 83 ? 1.603 -1.111 14.292 1.00 94.44 83 LYS A CA 1
ATOM 658 C C . LYS A 1 83 ? 0.619 0.045 14.352 1.00 94.44 83 LYS A C 1
ATOM 660 O O . LYS A 1 83 ? -0.438 -0.076 14.965 1.00 94.44 83 LYS A O 1
ATOM 665 N N . THR A 1 84 ? 0.950 1.163 13.716 1.00 92.19 84 THR A N 1
ATOM 666 C CA . THR A 1 84 ? 0.235 2.424 13.906 1.00 92.19 84 THR A CA 1
ATOM 667 C C . THR A 1 84 ? -0.205 3.063 12.595 1.00 92.19 84 THR A C 1
ATOM 669 O O . THR A 1 84 ? 0.361 2.851 11.522 1.00 92.19 84 THR A O 1
ATOM 672 N N . LEU A 1 85 ? -1.225 3.916 12.693 1.00 90.81 85 LEU A N 1
ATOM 673 C CA . LEU A 1 85 ? -1.696 4.714 11.566 1.00 90.81 85 LEU A CA 1
ATOM 674 C C . LEU A 1 85 ? -0.642 5.719 11.074 1.00 90.81 85 LEU A C 1
ATOM 676 O O . LEU A 1 85 ? -0.593 6.031 9.886 1.00 90.81 85 LEU A O 1
ATOM 680 N N . GLU A 1 86 ? 0.191 6.235 11.976 1.00 91.69 86 GLU A N 1
ATOM 681 C CA . GLU A 1 86 ? 1.267 7.168 11.629 1.00 91.69 86 GLU A CA 1
ATOM 682 C C . GLU A 1 86 ? 2.344 6.484 10.783 1.00 91.69 86 GLU A C 1
ATOM 684 O O . GLU A 1 86 ? 2.773 7.040 9.772 1.00 91.69 86 GLU A O 1
ATOM 689 N N . GLU A 1 87 ? 2.710 5.246 11.121 1.00 93.94 87 GLU A N 1
ATOM 690 C CA . GLU A 1 87 ? 3.585 4.425 10.281 1.00 93.94 87 GLU A CA 1
ATOM 691 C C . GLU A 1 87 ? 2.951 4.144 8.918 1.00 93.94 87 GLU A C 1
ATOM 693 O O . GLU A 1 87 ? 3.629 4.265 7.901 1.00 93.94 87 GLU A O 1
ATOM 698 N N . LEU A 1 88 ? 1.647 3.833 8.869 1.00 93.75 88 LEU A N 1
ATOM 699 C CA . LEU A 1 88 ? 0.944 3.638 7.597 1.00 93.75 88 LEU A CA 1
ATOM 700 C C . LEU A 1 88 ? 1.019 4.890 6.720 1.00 93.75 88 LEU A C 1
ATOM 702 O O . LEU A 1 88 ? 1.308 4.783 5.530 1.00 93.75 88 LEU A O 1
ATOM 706 N N . LYS A 1 89 ? 0.779 6.077 7.286 1.00 92.12 89 LYS A N 1
ATOM 707 C CA . LYS A 1 89 ? 0.888 7.339 6.540 1.00 92.12 89 LYS A CA 1
ATOM 708 C C . LYS A 1 89 ? 2.293 7.526 5.978 1.00 92.12 89 LYS A C 1
ATOM 710 O O . LYS A 1 89 ? 2.420 7.811 4.794 1.00 92.12 89 LYS A O 1
ATOM 715 N N . ARG A 1 90 ? 3.332 7.333 6.796 1.00 93.06 90 ARG A N 1
ATOM 716 C CA . ARG A 1 90 ? 4.729 7.451 6.348 1.00 93.06 90 ARG A CA 1
ATOM 717 C C . ARG A 1 90 ? 5.048 6.452 5.241 1.00 93.06 90 ARG A C 1
ATOM 719 O O . ARG A 1 90 ? 5.548 6.852 4.200 1.00 93.06 90 ARG A O 1
ATOM 726 N N . ALA A 1 91 ? 4.672 5.185 5.413 1.00 94.75 91 ALA A N 1
ATOM 727 C CA . ALA 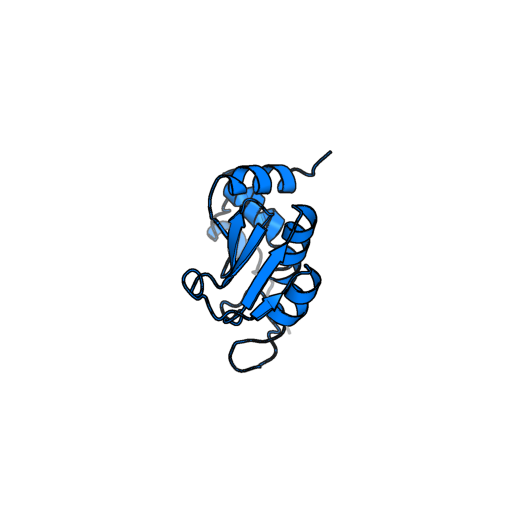A 1 91 ? 4.884 4.148 4.408 1.00 94.75 91 ALA A CA 1
ATOM 728 C C . ALA A 1 91 ? 4.194 4.483 3.075 1.00 94.75 91 ALA A C 1
ATOM 730 O O . ALA A 1 91 ? 4.812 4.391 2.016 1.00 94.75 91 ALA A O 1
ATOM 731 N N . LEU A 1 92 ? 2.928 4.915 3.108 1.00 93.31 92 LEU A N 1
ATOM 732 C CA . LEU A 1 92 ? 2.201 5.314 1.899 1.00 93.31 92 LEU A CA 1
ATOM 733 C C . LEU A 1 92 ? 2.805 6.557 1.234 1.00 93.31 92 LEU A C 1
ATOM 735 O O . LEU A 1 92 ? 2.804 6.631 0.005 1.00 93.31 92 LEU A O 1
ATOM 739 N N . ASP A 1 93 ? 3.336 7.500 2.013 1.00 92.06 93 ASP A N 1
ATOM 740 C CA . ASP A 1 93 ? 4.042 8.665 1.480 1.00 92.06 93 ASP A CA 1
ATOM 741 C C . ASP A 1 93 ? 5.392 8.278 0.854 1.00 92.06 93 ASP A C 1
ATOM 743 O O . ASP A 1 93 ? 5.727 8.773 -0.215 1.00 92.06 93 ASP A O 1
ATOM 747 N N . TYR A 1 94 ? 6.118 7.304 1.412 1.00 92.69 94 TYR A N 1
ATOM 748 C CA . TYR A 1 94 ? 7.320 6.760 0.770 1.00 92.69 94 TYR A CA 1
ATOM 749 C C . TYR A 1 94 ? 7.015 6.051 -0.556 1.00 92.69 94 TYR A C 1
ATOM 751 O O . TYR A 1 94 ? 7.772 6.188 -1.521 1.00 92.69 94 TYR A O 1
ATOM 759 N N . PHE A 1 95 ? 5.894 5.326 -0.641 1.00 92.00 95 PHE A N 1
ATOM 760 C CA . PHE A 1 95 ? 5.462 4.701 -1.893 1.00 92.00 95 PHE A CA 1
ATOM 761 C C . PHE A 1 95 ? 5.016 5.724 -2.937 1.00 92.00 95 PHE A C 1
ATOM 763 O O . PHE A 1 95 ? 5.399 5.612 -4.104 1.00 92.00 95 PHE A O 1
ATOM 770 N N . TYR A 1 96 ? 4.211 6.708 -2.532 1.00 91.50 96 TYR A N 1
ATOM 771 C CA . TYR A 1 96 ? 3.651 7.718 -3.423 1.00 91.50 96 TYR A CA 1
ATOM 772 C C . TYR A 1 96 ? 3.632 9.104 -2.754 1.00 91.50 96 TYR A C 1
ATOM 774 O O . TYR A 1 96 ? 2.580 9.535 -2.257 1.00 91.50 96 TYR A O 1
ATOM 782 N N . PRO A 1 97 ? 4.763 9.832 -2.803 1.00 88.88 97 PRO A N 1
ATOM 783 C CA . PRO A 1 97 ? 4.903 11.124 -2.138 1.00 88.88 97 PRO A CA 1
ATOM 784 C C . PRO A 1 97 ? 3.798 12.104 -2.536 1.00 88.88 97 PRO A C 1
ATOM 786 O O . PRO A 1 97 ? 3.507 12.290 -3.723 1.00 88.88 97 PRO A O 1
ATOM 789 N N . GLY A 1 98 ? 3.140 12.704 -1.541 1.00 85.31 98 GLY A N 1
ATOM 790 C CA . GLY A 1 98 ? 2.107 13.725 -1.749 1.00 85.31 98 GLY A CA 1
ATOM 791 C C . GLY A 1 98 ? 0.762 13.214 -2.288 1.00 85.31 98 GLY A C 1
ATOM 792 O O . GLY A 1 98 ? -0.138 14.012 -2.559 1.00 85.31 98 GLY A O 1
ATOM 793 N N . ARG A 1 99 ? 0.560 11.895 -2.435 1.00 87.12 99 ARG A N 1
ATOM 794 C CA . ARG A 1 99 ? -0.707 11.333 -2.956 1.00 87.12 99 ARG A CA 1
ATOM 795 C C . ARG A 1 99 ? -1.763 11.059 -1.887 1.00 87.12 99 ARG A C 1
ATOM 797 O O . ARG A 1 99 ? -2.931 10.864 -2.225 1.00 87.12 99 ARG A O 1
ATOM 804 N N . LEU A 1 100 ? -1.397 11.119 -0.607 1.00 86.38 100 LEU A N 1
ATOM 805 C CA . LEU A 1 100 ? -2.328 10.906 0.506 1.00 86.38 100 LEU A CA 1
ATOM 806 C C . LEU A 1 100 ? -3.459 11.939 0.554 1.00 86.38 100 LEU A C 1
ATOM 808 O O . LEU A 1 100 ? -4.610 11.568 0.774 1.00 86.38 100 LEU A O 1
ATOM 812 N N . ALA A 1 101 ? -3.163 13.219 0.313 1.00 84.50 101 ALA A N 1
ATOM 813 C CA . ALA A 1 101 ? -4.179 14.273 0.314 1.00 84.50 101 ALA A CA 1
ATOM 814 C C . ALA A 1 101 ? -5.200 14.087 -0.823 1.00 84.50 101 ALA A C 1
ATOM 816 O O . ALA A 1 101 ? -6.404 14.202 -0.602 1.00 84.50 101 ALA A O 1
ATOM 817 N N . VAL A 1 102 ? -4.724 13.723 -2.019 1.00 83.69 102 VAL A N 1
ATOM 818 C CA . VAL A 1 102 ? -5.578 13.437 -3.185 1.00 83.69 102 VAL A CA 1
ATOM 819 C C . VAL A 1 102 ? -6.475 12.230 -2.916 1.00 83.69 102 VAL A C 1
ATOM 821 O O . VAL A 1 102 ? -7.676 12.277 -3.170 1.00 83.69 102 VAL A O 1
ATOM 824 N N . PHE A 1 103 ? -5.920 11.164 -2.342 1.00 83.94 103 PHE A N 1
ATOM 825 C CA . PHE A 1 103 ? -6.698 9.989 -1.958 1.00 83.94 103 PHE A CA 1
ATOM 826 C C . PHE A 1 103 ? -7.735 10.297 -0.878 1.00 83.94 103 PHE A C 1
ATOM 828 O O . PHE A 1 103 ? -8.868 9.833 -0.971 1.00 83.94 103 PHE A O 1
ATOM 835 N N . ALA A 1 104 ? -7.385 11.114 0.115 1.00 81.25 104 ALA A N 1
ATOM 836 C CA . ALA A 1 104 ? -8.320 11.558 1.140 1.00 81.25 104 ALA A CA 1
ATOM 837 C C . ALA A 1 104 ? -9.477 12.384 0.541 1.00 81.25 104 ALA A C 1
ATOM 839 O O . ALA A 1 104 ? -10.642 12.169 0.887 1.00 81.25 104 ALA A O 1
ATOM 840 N N . ALA A 1 105 ? -9.184 13.284 -0.403 1.00 81.12 105 ALA A N 1
ATOM 841 C CA . ALA A 1 105 ? -10.204 14.027 -1.142 1.00 81.12 105 ALA A CA 1
ATOM 842 C C . ALA A 1 105 ? -11.105 13.093 -1.970 1.00 81.12 105 ALA A C 1
ATOM 844 O O . ALA A 1 105 ? -12.326 13.226 -1.935 1.00 81.12 105 ALA A O 1
ATOM 845 N N . TRP A 1 106 ? -10.521 12.095 -2.640 1.00 79.38 106 TRP A N 1
ATOM 846 C CA . TRP A 1 106 ? -11.265 11.077 -3.386 1.00 79.38 106 TRP A CA 1
ATOM 847 C C . TRP A 1 106 ? -12.181 10.236 -2.491 1.00 79.38 106 TRP A C 1
ATOM 849 O O . TRP A 1 106 ? -13.372 10.122 -2.767 1.00 79.38 106 TRP A O 1
ATOM 859 N N . LYS A 1 107 ? -11.671 9.717 -1.369 1.00 76.94 107 LYS A N 1
ATOM 860 C CA . LYS A 1 107 ? -12.452 8.905 -0.421 1.00 76.94 107 LYS A CA 1
ATOM 861 C C . LYS A 1 107 ? -13.566 9.672 0.280 1.00 76.94 107 LYS A C 1
ATOM 863 O O . LYS A 1 107 ? -14.578 9.077 0.625 1.00 76.94 107 LYS A O 1
ATOM 868 N N . SER A 1 108 ? -13.397 10.975 0.482 1.00 71.44 108 SER A N 1
ATOM 869 C CA . SER A 1 108 ? -14.433 11.829 1.072 1.00 71.44 108 SER A CA 1
ATOM 870 C C . SER A 1 108 ? -15.465 12.333 0.055 1.00 71.44 108 SER A C 1
ATOM 872 O O . SER A 1 108 ? -16.316 13.139 0.423 1.00 71.44 108 SER A O 1
ATOM 874 N N . GLY A 1 109 ? -15.392 11.899 -1.212 1.00 64.81 109 GLY A N 1
ATOM 875 C CA . GLY A 1 109 ? -16.272 12.383 -2.282 1.00 64.81 109 GLY A CA 1
ATOM 876 C C . GLY A 1 109 ? -16.046 13.857 -2.640 1.00 64.81 109 GLY A C 1
ATOM 877 O O . GLY A 1 109 ? -16.857 14.458 -3.333 1.00 64.81 109 GLY A O 1
ATOM 878 N N . LYS A 1 110 ? -14.946 14.456 -2.164 1.00 59.09 110 LYS A N 1
ATOM 879 C CA . LYS A 1 110 ? -14.591 15.870 -2.359 1.00 59.09 110 LYS A CA 1
ATOM 880 C C . LYS A 1 110 ? -13.662 16.096 -3.547 1.00 59.09 110 LYS A C 1
ATOM 882 O O . LYS A 1 110 ? -13.184 17.214 -3.733 1.00 59.09 110 LYS A O 1
ATOM 887 N N . LEU A 1 111 ? -13.369 15.059 -4.332 1.00 51.62 111 LEU A N 1
ATOM 888 C CA . LEU A 1 111 ? -12.580 15.212 -5.546 1.00 51.62 111 LEU A CA 1
ATOM 889 C C . LEU A 1 111 ? -13.430 15.944 -6.588 1.00 51.62 111 LEU A C 1
ATOM 891 O O . LEU A 1 111 ? -14.168 15.331 -7.351 1.00 51.62 111 LEU A O 1
ATOM 895 N N . GLN A 1 112 ? -13.331 17.270 -6.586 1.00 48.31 112 GLN A N 1
ATOM 896 C CA . GLN A 1 112 ? -13.795 18.102 -7.684 1.00 48.31 112 GLN A CA 1
ATOM 897 C C . GLN A 1 112 ? -12.875 17.800 -8.866 1.00 48.31 112 GLN A C 1
ATOM 899 O O . GLN A 1 112 ? -11.758 18.307 -8.952 1.00 48.31 112 GLN A O 1
ATOM 904 N N . THR A 1 113 ? -13.293 16.886 -9.737 1.00 43.56 113 THR A N 1
ATOM 905 C CA . THR A 1 113 ? -12.634 16.689 -11.023 1.00 43.56 113 THR A CA 1
ATOM 906 C C . THR A 1 113 ? -12.928 17.929 -11.850 1.00 43.56 113 THR A C 1
ATOM 908 O O . THR A 1 113 ? -13.990 18.012 -12.463 1.00 43.56 113 THR A O 1
ATOM 911 N N . THR A 1 114 ? -12.031 18.915 -11.843 1.00 39.62 114 THR A N 1
ATOM 912 C CA . THR A 1 114 ? -12.081 19.981 -12.844 1.00 39.62 114 THR A CA 1
ATOM 913 C C . THR A 1 114 ? -12.002 19.298 -14.210 1.00 39.62 114 THR A C 1
ATOM 915 O O . THR A 1 114 ? -11.024 18.589 -14.471 1.00 39.62 114 THR A O 1
ATOM 918 N N . PRO A 1 115 ? -13.031 19.414 -15.065 1.00 44.56 115 PRO A N 1
ATOM 919 C CA . PRO A 1 115 ? -12.989 18.833 -16.393 1.00 44.56 115 PRO A CA 1
ATOM 920 C C . PRO A 1 115 ? -11.785 19.401 -17.148 1.00 44.56 115 PRO A C 1
ATOM 922 O O . PRO A 1 115 ? -11.576 20.611 -17.182 1.00 44.56 115 PRO A O 1
ATOM 925 N N . LEU A 1 116 ? -11.012 18.525 -17.794 1.00 46.38 116 LEU A N 1
ATOM 926 C CA . LEU A 1 116 ? -9.785 18.854 -18.537 1.00 46.38 116 LEU A CA 1
ATOM 927 C C . LEU A 1 116 ? -9.972 19.951 -19.614 1.00 46.38 116 LEU A C 1
ATOM 929 O O . LEU A 1 116 ? -8.995 20.518 -20.094 1.00 46.38 116 LEU A O 1
ATOM 933 N N . ARG A 1 117 ? -11.216 20.292 -19.981 1.00 43.59 117 ARG A N 1
ATOM 934 C CA . ARG A 1 117 ? -11.526 21.360 -20.944 1.00 43.59 117 ARG A CA 1
ATOM 935 C C . ARG A 1 117 ? -11.297 22.784 -20.425 1.00 43.59 117 ARG A C 1
ATOM 937 O O . ARG A 1 117 ? -11.236 23.677 -21.254 1.00 43.59 117 ARG A O 1
ATOM 944 N N . GLU A 1 118 ? -11.118 23.006 -19.122 1.00 47.38 118 GLU A N 1
ATOM 945 C CA . GLU A 1 118 ? -10.801 24.347 -18.584 1.00 47.38 118 GLU A CA 1
ATOM 946 C C . GLU A 1 118 ? -9.296 24.614 -18.396 1.00 47.38 118 GLU A C 1
ATOM 948 O O . GLU A 1 118 ? -8.890 25.758 -18.208 1.00 47.38 118 GLU A O 1
ATOM 953 N N . THR A 1 119 ? -8.435 23.588 -18.440 1.00 43.53 119 THR A N 1
ATOM 954 C CA . THR A 1 119 ? -6.983 23.768 -18.213 1.00 43.53 119 THR A CA 1
ATOM 955 C C . THR A 1 119 ? -6.192 24.015 -19.498 1.00 43.53 119 THR A C 1
ATOM 957 O O . THR A 1 119 ? -5.064 24.500 -19.433 1.00 43.53 119 THR A O 1
ATOM 960 N N . LEU A 1 120 ? -6.778 23.722 -20.663 1.00 47.47 120 LEU A N 1
ATOM 961 C CA . LEU A 1 120 ? -6.144 23.949 -21.966 1.00 47.47 120 LEU A CA 1
ATOM 962 C C . LEU A 1 120 ? -6.136 25.426 -22.395 1.00 47.47 120 LEU A C 1
ATOM 964 O O . LEU A 1 120 ? -5.339 25.789 -23.251 1.00 47.47 120 LEU A O 1
ATOM 968 N N . ASP A 1 121 ? -6.923 26.295 -21.755 1.00 46.94 121 ASP A N 1
ATOM 969 C CA . ASP A 1 121 ? -6.988 27.724 -22.107 1.00 46.94 121 ASP A CA 1
ATOM 970 C C . ASP A 1 121 ? -5.885 28.580 -21.442 1.00 46.94 121 ASP A C 1
ATOM 972 O O . ASP A 1 121 ? -5.778 29.779 -21.675 1.00 46.94 121 ASP A O 1
ATOM 976 N N . ARG A 1 122 ? -5.018 27.977 -20.611 1.00 53.53 122 ARG A N 1
ATOM 977 C CA . ARG A 1 122 ? -3.917 28.680 -19.916 1.00 53.53 122 ARG A CA 1
ATOM 978 C C . ARG A 1 122 ? -2.506 28.333 -20.406 1.00 53.53 122 ARG A C 1
ATOM 980 O O . ARG A 1 122 ? -1.543 28.844 -19.839 1.00 53.53 122 ARG A O 1
ATOM 987 N N . GLN A 1 123 ? -2.358 27.505 -21.444 1.00 48.50 123 GLN A N 1
ATOM 988 C CA . GLN A 1 123 ? -1.051 27.154 -22.029 1.00 48.50 123 GLN A CA 1
ATOM 989 C C . GLN A 1 123 ? -0.868 27.595 -23.492 1.00 48.50 123 GLN A C 1
ATOM 991 O O . GLN A 1 123 ? -0.100 26.990 -24.232 1.00 48.50 123 GLN A O 1
ATOM 996 N N . SER A 1 124 ? -1.469 28.713 -23.895 1.00 47.69 124 SER A N 1
ATOM 997 C CA . SER A 1 124 ? -1.069 29.422 -25.123 1.00 47.69 124 SER A CA 1
ATOM 998 C C . SER A 1 124 ? -0.037 30.509 -24.809 1.00 47.69 124 SER A C 1
ATOM 1000 O O . SER A 1 124 ? -0.232 31.681 -25.113 1.00 47.69 124 SER A O 1
ATOM 1002 N N . GLY A 1 125 ? 1.053 30.136 -24.137 1.00 48.34 125 GLY A N 1
ATOM 1003 C CA . GLY A 1 125 ? 2.248 30.971 -24.043 1.00 48.34 125 GLY A CA 1
ATOM 1004 C C . GLY A 1 125 ? 3.185 30.603 -25.184 1.00 48.34 125 GLY A C 1
ATOM 1005 O O . GLY A 1 125 ? 4.014 29.713 -25.020 1.00 48.34 125 GLY A O 1
ATOM 1006 N N . SER A 1 126 ? 3.017 31.235 -26.347 1.00 49.84 126 SER A N 1
ATOM 1007 C CA . SER A 1 126 ? 3.933 31.104 -27.482 1.00 49.84 126 SER A CA 1
ATOM 1008 C C . SER A 1 126 ? 5.367 31.389 -27.034 1.00 49.84 126 SER A C 1
ATOM 1010 O O . SER A 1 126 ? 5.684 32.499 -26.609 1.00 49.84 126 SER A O 1
ATOM 1012 N N . MET A 1 127 ? 6.239 30.390 -27.133 1.00 50.50 127 MET A N 1
ATOM 1013 C CA . MET A 1 127 ? 7.679 30.566 -26.989 1.00 50.50 127 MET A CA 1
ATOM 1014 C C . MET A 1 127 ? 8.194 31.188 -28.289 1.00 50.50 127 MET A C 1
ATOM 1016 O O . MET A 1 127 ? 8.428 30.487 -29.271 1.00 50.50 127 MET A O 1
ATOM 1020 N N . MET A 1 128 ? 8.266 32.518 -28.320 1.00 45.16 128 MET A N 1
ATOM 1021 C CA . MET A 1 128 ? 8.880 33.264 -29.416 1.00 45.16 128 MET A CA 1
ATOM 1022 C C . MET A 1 128 ? 10.397 33.282 -29.196 1.00 45.16 128 MET A C 1
ATOM 1024 O O . MET A 1 128 ? 10.861 33.736 -28.149 1.00 45.16 128 MET A O 1
ATOM 1028 N N . LEU A 1 129 ? 11.120 32.705 -30.161 1.00 52.06 129 LEU A N 1
ATOM 1029 C CA . LEU A 1 129 ? 12.565 32.852 -30.360 1.00 52.06 129 LEU A CA 1
ATOM 1030 C C . LEU A 1 129 ? 12.900 34.257 -30.870 1.00 52.06 129 LEU A C 1
ATOM 1032 O O . LEU A 1 129 ? 12.058 34.817 -31.611 1.00 52.06 129 LEU A O 1
#

pLDDT: mean 82.19, std 16.68, range [39.62, 96.75]